Protein AF-A0A1H1H3L0-F1 (afdb_monomer)

Mean predicted aligned error: 13.91 Å

Nearest PDB structures (foldseek):
  2h7a-assembly1_A  TM=7.476E-01  e=2.667E-06  Escherichia coli CFT073
  6mw7-assembly2_C  TM=2.296E-01  e=3.083E+00  Homo sapiens
  2jz4-assembly1_A  TM=2.039E-01  e=5.134E+00  Arabidopsis thaliana

Structure (mmCIF, N/CA/C/O backbone):
data_AF-A0A1H1H3L0-F1
#
_entry.id   AF-A0A1H1H3L0-F1
#
loop_
_atom_site.group_PDB
_atom_site.id
_atom_site.type_symbol
_atom_site.label_atom_id
_atom_site.label_alt_id
_atom_site.label_comp_id
_atom_site.label_asym_id
_atom_site.label_entity_id
_atom_site.label_seq_id
_atom_site.pdbx_PDB_ins_code
_atom_site.Cartn_x
_atom_site.Cartn_y
_atom_site.Cartn_z
_atom_site.occupancy
_atom_site.B_iso_or_equiv
_atom_site.auth_seq_id
_atom_site.auth_comp_id
_atom_site.auth_asym_id
_atom_site.auth_atom_id
_atom_site.p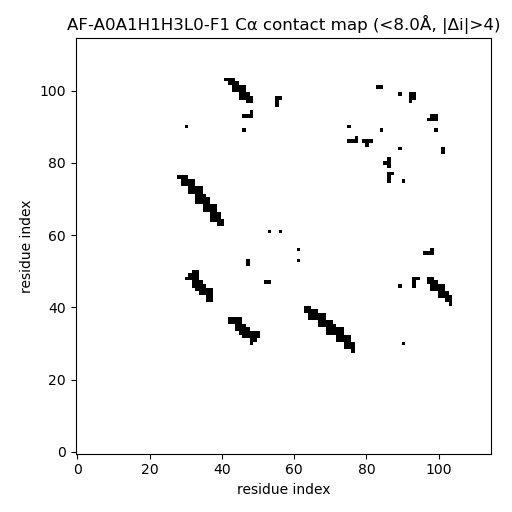dbx_PDB_model_num
ATOM 1 N N . MET A 1 1 ? 3.008 7.533 84.047 1.00 35.44 1 MET A N 1
ATOM 2 C CA . MET A 1 1 ? 4.375 7.885 83.610 1.00 35.44 1 MET A CA 1
ATOM 3 C C . MET A 1 1 ? 4.641 7.265 82.240 1.00 35.44 1 MET A C 1
ATOM 5 O O . MET A 1 1 ? 3.988 6.276 81.930 1.00 35.44 1 MET A O 1
ATOM 9 N N . PRO A 1 2 ? 5.459 7.923 81.405 1.00 49.06 2 PRO A N 1
ATOM 10 C CA . PRO A 1 2 ? 5.348 7.972 79.944 1.00 49.06 2 PRO A CA 1
ATOM 11 C C . PRO A 1 2 ? 6.339 7.045 79.219 1.00 49.06 2 PRO A C 1
ATOM 1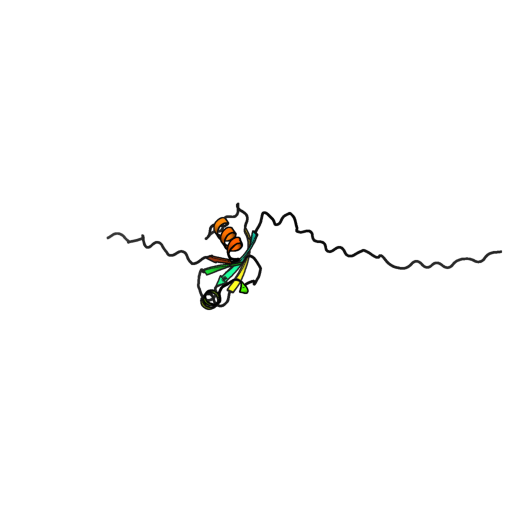3 O O . PRO A 1 2 ? 7.259 6.519 79.836 1.00 49.06 2 PRO A O 1
ATOM 16 N N . GLY A 1 3 ? 6.194 6.914 77.897 1.00 44.06 3 GLY A N 1
ATOM 17 C CA . GLY A 1 3 ? 7.240 6.366 77.023 1.00 44.06 3 GLY A CA 1
ATOM 18 C C . GLY A 1 3 ? 6.763 6.170 75.576 1.00 44.06 3 GLY A C 1
ATOM 19 O O . GLY A 1 3 ? 6.274 5.104 75.237 1.00 44.06 3 GLY A O 1
ATOM 20 N N . VAL A 1 4 ? 6.524 7.245 74.824 1.00 50.78 4 VAL A N 1
ATOM 21 C CA . VAL A 1 4 ? 7.334 7.761 73.694 1.00 50.78 4 VAL A CA 1
ATOM 22 C C . VAL A 1 4 ? 7.690 6.789 72.544 1.00 50.78 4 VAL A C 1
ATOM 24 O O . VAL A 1 4 ? 8.521 5.906 72.682 1.00 50.78 4 VAL A O 1
ATOM 27 N N . ILE A 1 5 ? 7.085 7.085 71.382 1.00 45.59 5 ILE A N 1
ATOM 28 C CA . ILE A 1 5 ? 7.676 7.288 70.039 1.00 45.59 5 ILE A CA 1
ATOM 29 C C . ILE A 1 5 ? 8.487 6.143 69.400 1.00 45.59 5 ILE A C 1
ATOM 31 O O . ILE A 1 5 ? 9.633 5.898 69.754 1.00 45.59 5 ILE A O 1
ATOM 35 N N . ALA A 1 6 ? 7.983 5.648 68.263 1.00 48.88 6 ALA A N 1
ATOM 36 C CA . ALA A 1 6 ? 8.820 5.387 67.091 1.00 48.88 6 ALA A CA 1
ATOM 37 C C . ALA A 1 6 ? 8.022 5.596 65.792 1.00 48.88 6 ALA A C 1
ATOM 39 O O . ALA A 1 6 ? 7.103 4.850 65.461 1.00 48.88 6 ALA A O 1
ATOM 40 N N . MET A 1 7 ? 8.400 6.640 65.053 1.00 44.88 7 MET A N 1
ATOM 41 C CA . MET A 1 7 ? 8.101 6.822 63.635 1.00 44.88 7 MET A CA 1
ATOM 42 C C . MET A 1 7 ? 8.569 5.604 62.831 1.00 44.88 7 MET A C 1
ATOM 44 O O . MET A 1 7 ? 9.703 5.164 63.008 1.00 44.88 7 MET A O 1
ATOM 48 N N . ARG A 1 8 ? 7.786 5.186 61.831 1.00 49.94 8 ARG A N 1
ATOM 49 C CA . ARG A 1 8 ? 8.323 4.979 60.477 1.00 49.94 8 ARG A CA 1
ATOM 50 C C . ARG A 1 8 ? 7.220 4.930 59.422 1.00 49.94 8 ARG A C 1
ATOM 52 O O . ARG A 1 8 ? 6.464 3.975 59.310 1.00 49.94 8 ARG A O 1
ATOM 59 N N . VAL A 1 9 ? 7.196 5.984 58.613 1.00 53.31 9 VAL A N 1
ATOM 60 C CA . VAL A 1 9 ? 6.624 6.007 57.267 1.00 53.31 9 VAL A CA 1
ATOM 61 C C . VAL A 1 9 ? 7.357 4.992 56.388 1.00 53.31 9 VAL A C 1
ATOM 63 O O . VAL A 1 9 ? 8.590 4.958 56.415 1.00 53.31 9 VAL A O 1
ATOM 66 N N . SER A 1 10 ? 6.631 4.181 55.612 1.00 44.75 10 SER A N 1
ATOM 67 C CA . SER A 1 10 ? 7.001 3.768 54.245 1.00 44.75 10 SER A CA 1
ATOM 68 C C . SER A 1 10 ? 6.077 2.688 53.687 1.00 44.75 10 SER A C 1
ATOM 70 O O . SER A 1 10 ? 5.735 1.741 54.387 1.00 44.75 10 SER A O 1
ATOM 72 N N . ARG A 1 11 ? 5.887 2.789 52.364 1.00 54.81 11 ARG A N 1
ATOM 73 C CA . ARG A 1 11 ? 5.328 1.829 51.395 1.00 54.81 11 ARG A CA 1
ATOM 74 C C . ARG A 1 11 ? 3.821 1.898 51.202 1.00 54.81 11 ARG A C 1
ATOM 76 O O . ARG A 1 11 ? 3.061 1.872 52.149 1.00 54.81 11 ARG A O 1
ATOM 83 N N . MET A 1 12 ? 3.313 1.886 49.982 1.00 51.81 12 MET A N 1
ATOM 84 C CA . MET A 1 12 ? 3.895 1.971 48.639 1.00 51.81 12 MET A CA 1
ATOM 85 C C . MET A 1 12 ? 2.656 2.129 47.759 1.00 51.81 12 MET A C 1
ATOM 87 O O . MET A 1 12 ? 1.707 1.366 47.928 1.00 51.81 12 MET A O 1
ATOM 91 N N . GLY A 1 13 ? 2.630 3.127 46.878 1.00 55.50 13 GLY A N 1
ATOM 92 C CA . GLY A 1 13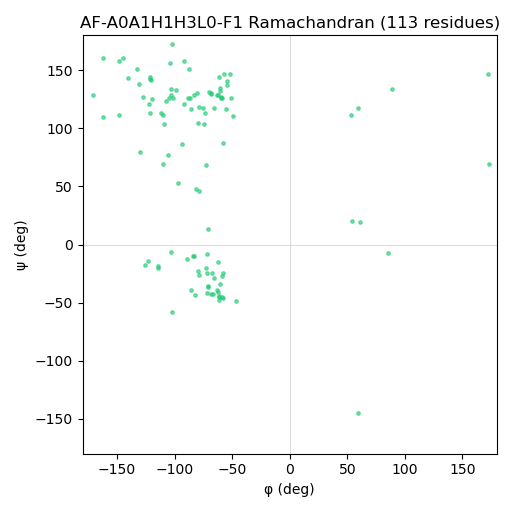 ? 1.500 3.348 45.983 1.00 55.50 13 GLY A CA 1
ATOM 93 C C . GLY A 1 13 ? 1.203 2.097 45.161 1.00 55.50 13 GLY A C 1
ATOM 94 O O . GLY A 1 13 ? 2.033 1.663 44.365 1.00 55.50 13 GLY A O 1
ATOM 95 N N . HIS A 1 14 ? 0.018 1.527 45.353 1.00 56.56 14 HIS A N 1
ATOM 96 C CA . HIS A 1 14 ? -0.540 0.546 44.439 1.00 56.56 14 HIS A CA 1
ATOM 97 C C . HIS A 1 14 ? -1.429 1.304 43.455 1.00 56.56 14 HIS A C 1
ATOM 99 O O . HIS A 1 14 ? -2.620 1.499 43.683 1.00 56.56 14 HIS A O 1
ATOM 105 N N . PHE A 1 15 ? -0.815 1.802 42.383 1.00 52.78 15 PHE A N 1
ATOM 106 C CA . PHE A 1 15 ? -1.541 2.253 41.204 1.00 52.78 15 PHE A CA 1
ATOM 107 C C . PHE A 1 15 ? -2.002 1.008 40.438 1.00 52.78 15 PHE A C 1
ATOM 109 O O . PHE A 1 15 ? -1.141 0.250 39.977 1.00 52.78 15 PHE A O 1
ATOM 116 N N . PRO A 1 16 ? -3.312 0.764 40.264 1.00 58.19 16 PRO A N 1
ATOM 117 C CA . PRO A 1 16 ? -3.747 -0.224 39.298 1.00 58.19 16 PRO A CA 1
ATOM 118 C C . PRO A 1 16 ? -3.372 0.283 37.901 1.00 58.19 16 PRO A C 1
ATOM 120 O O . PRO A 1 16 ? -3.804 1.335 37.432 1.00 58.19 16 PRO A O 1
ATOM 123 N N . HIS A 1 17 ? -2.510 -0.490 37.263 1.00 55.59 17 HIS A N 1
ATOM 124 C CA . HIS A 1 17 ? -2.165 -0.453 35.852 1.00 55.59 17 HIS A CA 1
ATOM 125 C C . HIS A 1 17 ? -3.445 -0.446 35.009 1.00 55.59 17 HIS A C 1
ATOM 127 O O . HIS A 1 17 ? -4.154 -1.445 34.918 1.00 55.59 17 HIS A O 1
ATOM 133 N N . ASN A 1 18 ? -3.721 0.675 34.352 1.00 57.03 18 ASN A N 1
ATOM 134 C CA . ASN A 1 18 ? -4.706 0.727 33.285 1.00 57.03 18 ASN A CA 1
ATOM 135 C C . ASN A 1 18 ? -3.987 0.920 31.947 1.00 57.03 18 ASN A C 1
ATOM 137 O O . ASN A 1 18 ? -3.612 2.045 31.626 1.00 57.03 18 ASN A O 1
ATOM 141 N N . PRO A 1 19 ? -3.849 -0.126 31.118 1.00 57.69 19 PRO A N 1
ATOM 142 C CA . PRO A 1 19 ? -3.636 0.048 29.698 1.00 57.69 19 PRO A CA 1
ATOM 143 C C . PRO A 1 19 ? -4.904 -0.406 28.977 1.00 57.69 19 PRO A C 1
ATOM 145 O O . PRO A 1 19 ? -4.929 -1.420 28.289 1.00 57.69 19 PRO A O 1
ATOM 148 N N . ARG A 1 20 ? -5.991 0.351 29.126 1.00 46.88 20 ARG A N 1
ATOM 149 C CA . ARG A 1 20 ? -7.059 0.330 28.126 1.00 46.88 20 ARG A CA 1
ATOM 150 C C . ARG A 1 20 ? -6.980 1.617 27.337 1.00 46.88 20 ARG A C 1
ATOM 152 O O . ARG A 1 20 ? -7.791 2.524 27.524 1.00 46.88 20 ARG A O 1
ATOM 159 N N . LEU A 1 21 ? -6.003 1.664 26.429 1.00 51.06 21 LEU A N 1
ATOM 160 C CA . LEU A 1 21 ? -6.121 2.470 25.220 1.00 51.06 21 LEU A CA 1
ATOM 161 C C . LEU A 1 21 ? -7.366 1.968 24.489 1.00 51.06 21 LEU A C 1
ATOM 163 O O . LEU A 1 21 ? -7.339 1.053 23.673 1.00 51.06 21 LEU A O 1
ATOM 167 N N . SER A 1 22 ? -8.493 2.553 24.873 1.00 48.53 22 SER A N 1
ATOM 168 C CA . SER A 1 22 ? -9.772 2.424 24.208 1.00 48.53 22 SER A CA 1
ATOM 169 C C . SER A 1 22 ? -9.691 3.225 22.914 1.00 48.53 22 SER A C 1
ATOM 171 O O . SER A 1 22 ? -10.367 4.236 22.753 1.00 48.53 22 SER A O 1
ATOM 173 N N . THR A 1 23 ? -8.882 2.777 21.957 1.00 54.75 23 THR A N 1
ATOM 174 C CA . THR A 1 23 ? -8.904 3.297 20.582 1.00 54.75 23 THR A CA 1
ATOM 175 C C . THR A 1 23 ? -10.089 2.675 19.831 1.00 54.75 23 THR A C 1
ATOM 177 O O . THR A 1 23 ? -9.957 2.157 18.734 1.00 54.75 23 THR A O 1
ATOM 180 N N . GLY A 1 24 ? -11.271 2.651 20.454 1.00 51.97 24 GLY A N 1
ATOM 181 C CA . GLY A 1 24 ? -12.418 1.858 20.000 1.00 51.97 24 GLY A CA 1
ATOM 182 C C . GLY A 1 24 ? -13.518 2.642 19.285 1.00 51.97 24 GLY A C 1
ATOM 183 O O . GLY A 1 24 ? -14.463 2.035 18.793 1.00 51.97 24 GLY A O 1
ATOM 184 N N . ARG A 1 25 ? -13.452 3.981 19.222 1.00 47.97 25 ARG A N 1
ATOM 185 C CA . ARG A 1 25 ? -14.533 4.788 18.612 1.00 47.97 25 ARG A CA 1
ATOM 186 C C . ARG A 1 25 ? -14.110 5.757 17.505 1.00 47.97 25 ARG A C 1
ATOM 188 O O . ARG A 1 25 ? -14.954 6.106 16.691 1.00 47.97 25 ARG A O 1
ATOM 195 N N . ALA A 1 26 ? -12.825 6.101 17.382 1.00 46.88 26 ALA A N 1
ATOM 196 C CA . ALA A 1 26 ? -12.331 6.962 16.295 1.00 46.88 26 ALA A CA 1
ATOM 197 C C . ALA A 1 26 ? -11.914 6.196 15.017 1.00 46.88 26 ALA A C 1
ATOM 199 O O . ALA A 1 26 ? -11.727 6.803 13.965 1.00 46.88 26 ALA A O 1
ATOM 200 N N . GLN A 1 27 ? -11.785 4.864 15.080 1.00 50.66 27 GLN A N 1
ATOM 201 C CA . GLN A 1 27 ? -11.292 4.045 13.959 1.00 50.66 27 GLN A CA 1
ATOM 202 C C . GLN A 1 27 ? -12.362 3.665 12.926 1.00 50.66 27 GLN A C 1
ATOM 204 O O . GLN A 1 27 ? -12.022 3.195 11.847 1.00 50.66 27 GLN A O 1
ATOM 209 N N . ARG A 1 28 ? -13.655 3.902 13.188 1.00 50.97 28 ARG A N 1
ATOM 210 C CA . ARG A 1 28 ? -14.723 3.494 12.251 1.00 50.97 28 ARG A CA 1
ATOM 211 C C . ARG A 1 28 ? -14.790 4.339 10.966 1.00 50.97 28 ARG A C 1
ATOM 213 O O . ARG A 1 28 ? -15.526 3.967 10.062 1.00 50.97 28 ARG A O 1
ATOM 220 N N . ALA A 1 29 ? -14.035 5.441 10.861 1.00 55.72 29 ALA A N 1
ATOM 221 C CA . ALA A 1 29 ? -14.070 6.346 9.700 1.00 55.72 29 ALA A CA 1
ATOM 222 C C . ALA A 1 29 ? -12.770 6.397 8.866 1.00 55.72 29 ALA A C 1
ATOM 224 O O . ALA A 1 29 ? -12.797 6.805 7.699 1.00 55.72 29 ALA A O 1
ATOM 225 N N . ARG A 1 30 ? -11.627 5.982 9.429 1.00 66.88 30 ARG A N 1
ATOM 226 C CA . ARG A 1 30 ? -10.304 6.092 8.791 1.00 66.88 30 ARG A CA 1
ATOM 227 C C . ARG A 1 30 ? -9.706 4.695 8.674 1.00 66.88 30 ARG A C 1
ATOM 229 O O . ARG A 1 30 ? -9.408 4.080 9.692 1.00 66.88 30 ARG A O 1
ATOM 236 N N . MET A 1 31 ? -9.556 4.199 7.448 1.00 83.56 31 MET A N 1
ATOM 237 C CA . MET A 1 31 ? -8.925 2.904 7.209 1.00 83.56 31 MET A CA 1
ATOM 238 C C . MET A 1 31 ? -7.416 3.114 7.127 1.00 83.56 31 MET A C 1
ATOM 240 O O . MET A 1 31 ? -6.950 3.851 6.261 1.00 83.56 31 MET A O 1
ATOM 244 N N . GLN A 1 32 ? -6.656 2.528 8.049 1.00 85.88 32 GLN A N 1
ATOM 245 C CA . GLN A 1 32 ? -5.198 2.541 7.946 1.00 85.88 32 GLN A CA 1
ATOM 246 C C . GLN A 1 32 ? -4.779 1.632 6.793 1.00 85.88 32 GLN A C 1
ATOM 248 O O . GLN A 1 32 ? -5.268 0.509 6.674 1.00 85.88 32 GLN A O 1
ATOM 253 N N . ALA A 1 33 ? -3.910 2.145 5.930 1.00 90.12 33 ALA A N 1
ATOM 254 C CA . ALA A 1 33 ? -3.321 1.394 4.843 1.00 90.12 33 ALA A CA 1
ATOM 255 C C . ALA A 1 33 ? -1.807 1.584 4.838 1.00 90.12 33 ALA A C 1
ATOM 257 O O . ALA A 1 33 ? -1.290 2.687 5.008 1.00 90.12 33 ALA A O 1
ATOM 258 N N . TYR A 1 34 ? -1.099 0.494 4.608 1.00 92.12 34 TYR A N 1
ATOM 259 C CA . TYR A 1 34 ? 0.351 0.444 4.551 1.00 92.12 34 TYR A CA 1
ATOM 260 C C . TYR A 1 34 ? 0.763 0.257 3.101 1.00 92.12 34 TYR A C 1
ATOM 262 O O . TYR A 1 34 ? 0.309 -0.683 2.448 1.00 92.12 34 TYR A O 1
ATOM 270 N N . VAL A 1 35 ? 1.582 1.173 2.592 1.00 91.69 35 VAL A N 1
ATOM 271 C CA . VAL A 1 35 ? 2.000 1.202 1.192 1.00 91.69 35 VAL A CA 1
ATOM 272 C C . VAL A 1 35 ? 3.398 0.625 1.073 1.00 91.69 35 VAL A C 1
ATOM 274 O O . VAL A 1 35 ? 4.344 1.101 1.703 1.00 91.69 35 VAL A O 1
ATOM 277 N N . TYR A 1 36 ? 3.527 -0.368 0.208 1.00 93.38 36 TYR A N 1
ATOM 278 C CA . TYR A 1 36 ? 4.768 -1.042 -0.119 1.00 93.38 36 TYR A CA 1
ATOM 279 C C . TYR A 1 36 ? 5.058 -0.890 -1.606 1.00 93.38 36 TYR A C 1
ATOM 281 O O . TYR A 1 36 ? 4.151 -0.958 -2.428 1.00 93.38 36 TYR A O 1
ATOM 289 N N . LYS A 1 37 ? 6.320 -0.705 -1.975 1.00 91.56 37 LYS A N 1
ATOM 290 C CA . LYS A 1 37 ? 6.768 -0.673 -3.366 1.00 91.56 37 LYS A CA 1
ATOM 291 C C . LYS A 1 37 ? 7.433 -1.997 -3.702 1.00 91.56 37 LYS A C 1
ATOM 293 O O . LYS A 1 37 ? 8.289 -2.463 -2.953 1.00 91.56 37 LYS A O 1
ATOM 298 N N . SER A 1 38 ? 7.078 -2.569 -4.844 1.00 91.44 38 SER A N 1
ATOM 299 C CA . SER A 1 38 ? 7.793 -3.726 -5.377 1.00 91.44 38 SER A CA 1
ATOM 300 C C . SER A 1 38 ? 9.199 -3.335 -5.822 1.00 91.44 38 SER A C 1
ATOM 302 O O . SER A 1 38 ? 9.388 -2.366 -6.559 1.00 91.44 38 SER A O 1
ATOM 304 N N . GLN A 1 39 ? 10.193 -4.102 -5.379 1.00 88.00 39 GLN A N 1
ATOM 305 C CA . GLN A 1 39 ? 11.563 -3.987 -5.877 1.00 88.00 39 GLN A CA 1
ATOM 306 C C . GLN A 1 39 ? 11.740 -4.688 -7.228 1.00 88.00 39 GLN A C 1
ATOM 308 O O . GLN A 1 39 ? 12.633 -4.337 -7.993 1.00 88.00 39 GLN A O 1
ATOM 313 N N . ARG A 1 40 ? 10.874 -5.660 -7.544 1.00 88.12 40 ARG A N 1
ATOM 314 C CA . ARG A 1 40 ? 10.928 -6.422 -8.797 1.00 88.12 40 ARG A CA 1
ATOM 315 C C . ARG A 1 40 ? 10.190 -5.735 -9.944 1.00 88.12 40 ARG A C 1
ATOM 317 O O . ARG A 1 40 ? 10.649 -5.784 -11.082 1.00 88.12 40 ARG A O 1
ATOM 324 N N . LYS A 1 41 ? 9.042 -5.116 -9.660 1.00 83.75 41 LYS A N 1
ATOM 325 C CA . LYS A 1 41 ? 8.229 -4.373 -10.627 1.00 83.75 41 LYS A CA 1
ATOM 326 C C . LYS A 1 41 ? 8.292 -2.881 -10.328 1.00 83.75 41 LYS A C 1
ATOM 328 O O . LYS A 1 41 ? 7.745 -2.409 -9.332 1.00 83.75 41 LYS A O 1
ATOM 333 N N . ALA A 1 42 ? 8.936 -2.141 -11.229 1.00 82.19 42 ALA A N 1
ATOM 334 C CA . ALA A 1 42 ? 8.956 -0.686 -11.180 1.00 82.19 42 ALA A CA 1
ATOM 335 C C . ALA A 1 42 ? 7.526 -0.120 -11.196 1.00 82.19 42 ALA A C 1
ATOM 337 O O . ALA A 1 42 ? 6.609 -0.718 -11.764 1.00 82.19 42 ALA A O 1
ATOM 338 N N . ASP A 1 43 ? 7.345 1.008 -10.508 1.00 83.31 43 ASP A N 1
ATOM 339 C CA . ASP A 1 43 ? 6.073 1.735 -10.423 1.00 83.31 43 ASP A CA 1
ATOM 340 C C . ASP A 1 43 ? 4.857 0.915 -9.957 1.00 83.31 43 ASP A C 1
ATOM 342 O O . ASP A 1 43 ? 3.719 1.327 -10.156 1.00 83.31 43 ASP A O 1
ATOM 346 N N . THR A 1 44 ? 5.093 -0.216 -9.285 1.00 89.44 44 THR A N 1
ATOM 347 C CA . THR A 1 44 ? 4.042 -1.051 -8.696 1.00 89.44 44 THR A CA 1
ATOM 348 C C . THR A 1 44 ? 4.007 -0.875 -7.183 1.00 89.44 44 THR A C 1
ATOM 350 O O . THR A 1 44 ? 5.018 -1.070 -6.497 1.00 89.44 44 THR A O 1
ATOM 353 N N . PHE A 1 45 ? 2.826 -0.549 -6.662 1.00 91.19 45 PHE A N 1
ATOM 354 C CA . PHE A 1 45 ? 2.594 -0.322 -5.239 1.00 91.19 45 PHE A CA 1
ATOM 355 C C . PHE A 1 45 ? 1.529 -1.271 -4.699 1.00 91.19 45 PHE A C 1
ATOM 357 O O . PHE A 1 45 ? 0.543 -1.577 -5.362 1.00 91.19 45 PHE A O 1
ATOM 364 N N . VAL A 1 46 ? 1.725 -1.732 -3.471 1.00 91.75 46 VAL A N 1
ATOM 365 C CA . VAL A 1 46 ? 0.834 -2.643 -2.763 1.00 91.75 46 VAL A CA 1
ATOM 366 C C . VAL A 1 46 ? 0.347 -1.955 -1.504 1.00 91.75 46 VAL A C 1
ATOM 368 O O . VAL A 1 46 ? 1.140 -1.508 -0.682 1.00 91.75 46 VAL A O 1
ATOM 371 N N . TYR A 1 47 ? -0.964 -1.894 -1.352 1.00 92.00 47 TYR A N 1
ATOM 372 C CA . TYR A 1 47 ? -1.646 -1.364 -0.188 1.00 92.00 47 TYR A CA 1
ATOM 373 C C . TYR A 1 47 ? -2.151 -2.542 0.640 1.00 92.00 47 TYR A C 1
ATOM 375 O O . TYR A 1 47 ? -2.835 -3.422 0.113 1.00 92.00 47 TYR A O 1
ATOM 383 N N . LEU A 1 48 ? -1.838 -2.549 1.932 1.00 91.12 48 LEU A N 1
ATOM 384 C CA . LEU A 1 48 ? -2.297 -3.552 2.893 1.00 91.12 48 LEU A CA 1
ATOM 385 C C . LEU A 1 48 ? -3.079 -2.889 4.023 1.00 91.12 48 LEU A C 1
ATOM 387 O O . LEU A 1 48 ? -2.731 -1.794 4.454 1.00 91.12 48 LEU A O 1
ATOM 391 N N . ALA A 1 49 ? -4.113 -3.561 4.530 1.00 88.38 49 ALA A N 1
ATOM 392 C CA . ALA A 1 49 ? -4.892 -3.067 5.672 1.00 88.38 49 ALA A CA 1
ATOM 393 C C . ALA A 1 49 ? -4.123 -3.164 7.004 1.00 88.38 49 ALA A C 1
ATOM 395 O O . ALA A 1 49 ? -4.455 -2.482 7.970 1.00 88.38 49 ALA A O 1
ATOM 396 N N . ALA A 1 50 ? -3.098 -4.016 7.052 1.00 86.81 50 ALA A N 1
ATOM 397 C CA . ALA A 1 50 ? -2.236 -4.225 8.204 1.00 86.81 50 ALA A CA 1
ATOM 398 C C . ALA A 1 50 ? -0.764 -4.208 7.780 1.00 86.81 50 ALA A C 1
ATOM 400 O O . ALA A 1 50 ? -0.418 -4.550 6.646 1.00 86.81 50 ALA A O 1
ATOM 401 N N . ARG A 1 51 ? 0.097 -3.784 8.706 1.00 86.81 51 ARG A N 1
ATOM 402 C CA . ARG A 1 51 ? 1.533 -3.677 8.476 1.00 86.81 51 ARG A CA 1
ATOM 403 C C . ARG A 1 51 ? 2.146 -5.069 8.332 1.00 86.81 51 ARG A C 1
ATOM 405 O O . ARG A 1 51 ? 1.928 -5.926 9.180 1.00 86.81 51 ARG A O 1
ATOM 412 N N . ASP A 1 52 ? 2.912 -5.256 7.266 1.00 86.50 52 ASP A N 1
ATOM 413 C CA . ASP A 1 52 ? 3.689 -6.455 6.936 1.00 86.50 52 ASP A CA 1
ATOM 414 C C . ASP A 1 52 ? 2.820 -7.722 6.763 1.00 86.50 52 ASP A C 1
ATOM 416 O O . ASP A 1 52 ? 3.318 -8.847 6.761 1.00 86.50 52 ASP A O 1
ATOM 420 N N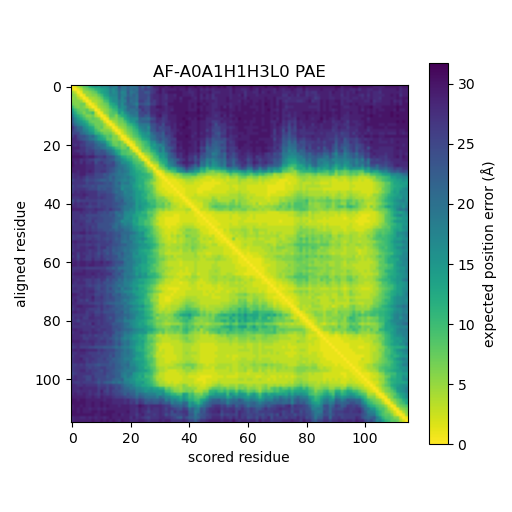 . ASP A 1 53 ? 1.509 -7.546 6.535 1.00 85.62 53 ASP A N 1
ATOM 421 C CA . ASP A 1 53 ? 0.524 -8.628 6.380 1.00 85.62 53 ASP A CA 1
ATOM 422 C C . ASP A 1 53 ? 0.525 -9.211 4.953 1.00 85.62 53 ASP A C 1
ATOM 424 O O . ASP A 1 53 ? -0.510 -9.394 4.305 1.00 85.62 53 ASP A O 1
ATOM 428 N N . PHE A 1 54 ? 1.717 -9.516 4.428 1.00 85.00 54 PHE A N 1
ATOM 429 C CA . PHE A 1 54 ? 1.905 -10.065 3.079 1.00 85.00 54 PHE A CA 1
ATOM 430 C C . PHE A 1 54 ? 1.241 -11.435 2.897 1.00 85.00 54 PHE A C 1
ATOM 432 O O . PHE A 1 54 ? 1.044 -11.879 1.768 1.00 85.00 54 PHE A O 1
ATOM 439 N N . ALA A 1 55 ? 0.855 -12.099 3.989 1.00 84.75 55 ALA A N 1
ATOM 440 C CA . ALA A 1 55 ? 0.079 -13.335 3.970 1.00 84.75 55 ALA A CA 1
ATOM 441 C C . ALA A 1 55 ? -1.275 -13.187 3.246 1.00 84.75 55 ALA A C 1
ATOM 443 O O . ALA A 1 55 ? -1.785 -14.170 2.711 1.00 84.75 55 ALA A O 1
ATOM 444 N N . ARG A 1 56 ? -1.834 -11.967 3.172 1.00 84.19 56 ARG A N 1
ATOM 445 C CA . ARG A 1 56 ? -3.063 -11.652 2.416 1.00 84.19 56 ARG A CA 1
ATOM 446 C C . ARG A 1 56 ? -2.884 -11.763 0.908 1.00 84.19 56 ARG A C 1
ATOM 448 O O . ARG A 1 56 ? -3.862 -11.937 0.185 1.00 84.19 56 ARG A O 1
ATOM 455 N N . LEU A 1 57 ? -1.651 -11.625 0.427 1.00 86.00 57 LEU A N 1
ATOM 456 C CA . LEU A 1 57 ? -1.352 -11.676 -0.992 1.00 86.00 57 LEU A CA 1
ATOM 457 C C . LEU A 1 57 ? -1.284 -13.143 -1.442 1.00 86.00 57 LEU A C 1
ATOM 459 O O . LEU A 1 57 ? -0.558 -13.944 -0.839 1.00 86.00 57 LEU A O 1
ATOM 463 N N . PRO A 1 58 ? -1.975 -13.521 -2.528 1.00 87.56 58 PRO A N 1
ATOM 464 C CA . PRO A 1 58 ? -1.845 -14.865 -3.068 1.00 87.56 58 PRO A CA 1
ATOM 465 C C . PRO A 1 58 ? -0.397 -15.107 -3.507 1.00 87.56 58 PRO A C 1
ATOM 467 O O . PRO A 1 58 ? 0.282 -14.202 -3.999 1.00 87.56 58 PRO A O 1
ATOM 470 N N . GLU A 1 59 ? 0.079 -16.336 -3.314 1.00 86.31 59 GLU A N 1
ATOM 471 C CA . GLU A 1 59 ? 1.447 -16.756 -3.641 1.00 86.31 59 GLU A CA 1
ATOM 472 C C . GLU A 1 59 ? 1.926 -16.304 -5.036 1.00 86.31 59 GLU A C 1
ATOM 474 O O . GLU A 1 59 ? 2.981 -15.671 -5.104 1.00 86.31 59 GLU A O 1
ATOM 479 N N . PRO A 1 60 ? 1.163 -16.486 -6.138 1.00 88.38 60 PRO A N 1
ATOM 480 C CA . PRO A 1 60 ? 1.609 -16.036 -7.457 1.00 88.38 60 PRO A CA 1
ATOM 481 C C . PRO A 1 60 ? 1.854 -14.523 -7.535 1.00 88.38 60 PRO A C 1
ATOM 483 O O . PRO A 1 60 ? 2.775 -14.092 -8.228 1.00 88.38 60 PRO A O 1
ATOM 486 N N . LEU A 1 61 ? 1.076 -13.706 -6.812 1.00 85.62 61 LEU A N 1
ATOM 487 C CA . LEU A 1 61 ? 1.306 -12.261 -6.760 1.00 85.62 61 LEU A CA 1
ATOM 488 C C . LEU A 1 61 ? 2.553 -11.925 -5.946 1.00 85.62 61 LEU A C 1
ATOM 490 O O . LEU A 1 61 ? 3.347 -11.104 -6.395 1.00 85.62 61 LEU A O 1
ATOM 494 N N . ARG A 1 62 ? 2.775 -12.584 -4.803 1.00 86.75 62 ARG A N 1
ATOM 495 C CA . ARG A 1 62 ? 4.008 -12.408 -4.016 1.00 86.75 62 ARG A CA 1
ATOM 496 C C . ARG A 1 62 ? 5.247 -12.752 -4.833 1.00 86.75 62 ARG A C 1
ATOM 498 O O . ARG A 1 62 ? 6.179 -11.960 -4.882 1.00 86.75 62 ARG A O 1
ATOM 505 N N . THR A 1 63 ? 5.222 -13.868 -5.555 1.00 88.38 63 THR A N 1
ATOM 506 C CA . THR A 1 63 ? 6.332 -14.288 -6.418 1.00 88.38 63 THR A CA 1
ATOM 507 C C . THR A 1 63 ? 6.602 -13.278 -7.536 1.00 88.38 63 THR A C 1
ATOM 509 O O . THR A 1 63 ? 7.760 -12.967 -7.828 1.00 88.38 63 THR A O 1
ATOM 512 N N . GLN A 1 64 ? 5.554 -12.716 -8.147 1.00 88.62 64 GLN A N 1
ATOM 513 C CA . GLN A 1 64 ? 5.699 -11.686 -9.182 1.00 88.62 64 GLN A CA 1
ATOM 514 C C . GLN A 1 64 ? 6.177 -10.333 -8.644 1.00 88.62 64 GLN A C 1
ATOM 516 O O . GLN A 1 64 ? 6.909 -9.633 -9.341 1.00 88.62 64 GLN A O 1
ATOM 521 N N . LEU A 1 65 ? 5.745 -9.945 -7.445 1.00 87.69 65 LEU A N 1
ATOM 522 C CA . LEU A 1 65 ? 6.124 -8.684 -6.808 1.00 87.69 65 LEU A CA 1
ATOM 523 C C . LEU A 1 65 ? 7.520 -8.757 -6.174 1.00 87.69 65 LEU A C 1
ATOM 525 O O . LEU A 1 65 ? 8.193 -7.733 -6.085 1.00 87.69 65 LEU A O 1
ATOM 529 N N . GLY A 1 66 ? 7.975 -9.949 -5.784 1.00 88.31 66 GLY A N 1
ATOM 530 C CA . GLY A 1 66 ? 9.243 -10.138 -5.087 1.00 88.31 66 GLY A CA 1
ATOM 531 C C . GLY A 1 66 ? 9.283 -9.369 -3.767 1.00 88.31 66 GLY A C 1
ATOM 532 O O . GLY A 1 66 ? 8.262 -9.222 -3.093 1.00 88.31 66 GLY A O 1
ATOM 533 N N . ASP A 1 67 ? 10.463 -8.862 -3.420 1.00 88.81 67 ASP A N 1
ATOM 534 C CA . ASP A 1 67 ? 10.645 -8.026 -2.239 1.00 88.81 67 ASP A CA 1
ATOM 535 C C . ASP A 1 67 ? 9.801 -6.747 -2.297 1.00 88.81 67 ASP A C 1
ATOM 537 O O . ASP A 1 67 ? 9.774 -6.018 -3.296 1.00 88.81 67 ASP A O 1
ATOM 541 N N . LEU A 1 68 ? 9.117 -6.479 -1.186 1.00 90.12 68 LEU A N 1
ATOM 542 C CA . LEU A 1 68 ? 8.247 -5.329 -0.988 1.00 90.12 68 LEU A CA 1
ATOM 543 C C . LEU A 1 68 ? 8.881 -4.399 0.048 1.00 90.12 68 LEU A C 1
ATOM 545 O O . LEU A 1 68 ? 8.972 -4.731 1.227 1.00 90.12 68 LEU A O 1
ATOM 549 N N . SER A 1 69 ? 9.286 -3.208 -0.383 1.00 91.19 69 SER A N 1
ATOM 550 C CA . SER A 1 69 ? 9.828 -2.184 0.511 1.00 91.19 69 SER A CA 1
ATOM 551 C C . SER A 1 69 ? 8.713 -1.324 1.070 1.00 91.19 69 SER A C 1
ATOM 553 O O . SER A 1 69 ? 7.955 -0.729 0.304 1.00 91.19 69 SER A O 1
ATOM 555 N N . PHE A 1 70 ? 8.635 -1.206 2.394 1.00 91.81 70 PHE A N 1
ATOM 556 C CA . PHE A 1 70 ? 7.730 -0.255 3.030 1.00 91.81 70 PHE A CA 1
ATOM 557 C C . PHE A 1 70 ? 8.064 1.173 2.583 1.00 91.81 70 PHE A C 1
ATOM 559 O O . PHE A 1 70 ? 9.212 1.608 2.673 1.00 91.81 70 PHE A O 1
ATOM 566 N N . VAL A 1 71 ? 7.057 1.889 2.089 1.00 90.31 71 VAL A N 1
ATOM 567 C CA . VAL A 1 71 ? 7.193 3.272 1.619 1.00 90.31 71 VAL A CA 1
ATOM 568 C C . VAL A 1 71 ? 6.645 4.223 2.668 1.00 90.31 71 VAL A C 1
ATOM 570 O O . VAL A 1 71 ? 7.352 5.119 3.120 1.00 90.31 71 VAL A O 1
ATOM 573 N N . LEU A 1 72 ? 5.370 4.050 3.026 1.00 89.75 72 LEU A N 1
ATOM 574 C CA . LEU A 1 72 ? 4.664 4.929 3.953 1.00 89.75 72 LEU A CA 1
ATOM 575 C C . LEU A 1 72 ? 3.399 4.273 4.512 1.00 89.75 72 LEU A C 1
ATOM 577 O O . LEU A 1 72 ? 2.831 3.356 3.920 1.00 89.75 72 LEU A O 1
ATOM 581 N N . GLU A 1 73 ? 2.924 4.805 5.635 1.00 89.12 73 GLU A N 1
ATOM 582 C CA . GLU A 1 73 ? 1.591 4.542 6.174 1.00 89.12 73 GLU A CA 1
ATOM 583 C C . GLU A 1 73 ? 0.658 5.692 5.775 1.00 89.12 73 GLU A C 1
ATOM 585 O O . GLU A 1 73 ? 1.004 6.868 5.910 1.00 89.12 73 GLU A O 1
ATOM 590 N N . VAL A 1 74 ? -0.535 5.363 5.281 1.00 86.50 74 VAL A N 1
ATOM 591 C CA . VAL A 1 74 ? -1.562 6.331 4.903 1.00 86.50 74 VAL A CA 1
ATOM 592 C C . VAL A 1 74 ? -2.890 5.999 5.573 1.00 86.50 74 VAL A C 1
ATOM 594 O O . VAL A 1 74 ? -3.434 4.906 5.450 1.00 86.50 74 VAL A O 1
ATOM 597 N N . ALA A 1 75 ? -3.460 6.984 6.263 1.00 86.62 75 ALA A N 1
ATOM 598 C CA . ALA A 1 75 ? -4.840 6.906 6.720 1.00 86.62 75 ALA A CA 1
ATOM 599 C C . ALA A 1 75 ? -5.776 7.253 5.553 1.00 86.62 75 ALA A C 1
ATOM 601 O O . ALA A 1 75 ? -5.921 8.426 5.198 1.00 86.62 75 ALA A O 1
ATOM 602 N N . LEU A 1 76 ? -6.418 6.243 4.965 1.00 84.38 76 LEU A N 1
ATOM 603 C CA . L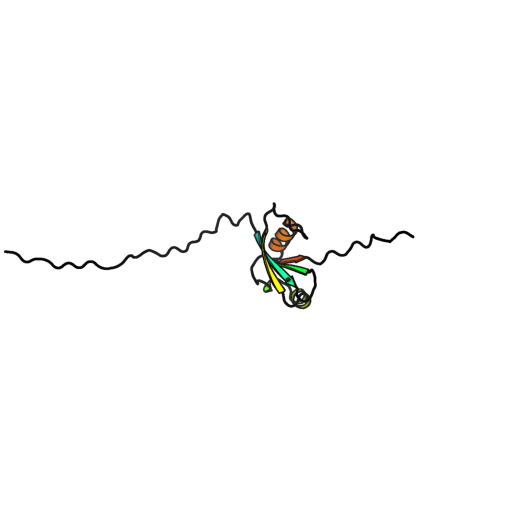EU A 1 76 ? -7.406 6.407 3.903 1.00 84.38 76 LEU A CA 1
ATOM 604 C C . LEU A 1 76 ? -8.719 6.933 4.492 1.00 84.38 76 LEU A C 1
ATOM 606 O O . LEU A 1 76 ? -9.502 6.206 5.117 1.00 84.38 76 LEU A O 1
ATOM 610 N N . THR A 1 77 ? -8.969 8.220 4.281 1.00 81.12 77 THR A N 1
ATOM 611 C CA . THR A 1 77 ? -10.254 8.884 4.533 1.00 81.12 77 THR A CA 1
ATOM 612 C C . THR A 1 77 ? -10.976 9.126 3.204 1.00 81.12 77 THR A C 1
ATOM 614 O O . THR A 1 77 ? -10.306 9.196 2.179 1.00 81.12 77 THR A O 1
ATOM 617 N N . PRO A 1 78 ? -12.313 9.261 3.181 1.00 71.81 78 PRO A N 1
ATOM 618 C CA . PRO A 1 78 ? -13.042 9.553 1.938 1.00 71.81 78 PRO A CA 1
ATOM 619 C C . PRO A 1 78 ? -12.584 10.860 1.266 1.00 71.81 78 PRO A C 1
ATOM 621 O O . PRO A 1 78 ? -12.636 10.995 0.054 1.00 71.81 78 PRO A O 1
ATOM 624 N N . GLU A 1 79 ? -12.077 11.813 2.047 1.00 73.75 79 GLU A N 1
ATOM 625 C CA . GLU A 1 79 ? -11.554 13.091 1.548 1.00 73.75 79 GLU A CA 1
ATOM 626 C C . GLU A 1 79 ? -10.099 13.002 1.051 1.00 73.75 79 GLU A C 1
ATOM 628 O O . GLU A 1 79 ? -9.568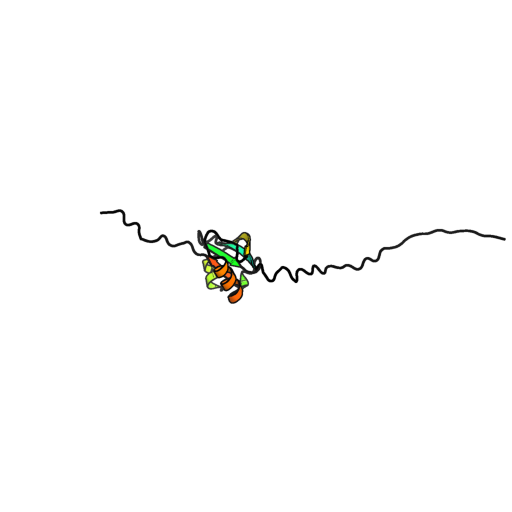 13.956 0.478 1.00 73.75 79 GLU A O 1
ATOM 633 N N . ARG A 1 80 ? -9.402 11.883 1.300 1.00 77.75 80 ARG A N 1
ATOM 634 C CA . ARG A 1 80 ? -8.007 11.728 0.885 1.00 77.75 80 ARG A CA 1
ATOM 635 C C . ARG A 1 80 ? -7.946 11.398 -0.596 1.00 77.75 80 ARG A C 1
ATOM 637 O O . ARG A 1 80 ? -8.370 10.334 -1.014 1.00 77.75 80 ARG A O 1
ATOM 644 N N . LYS A 1 81 ? -7.304 12.270 -1.368 1.00 72.44 81 LYS A N 1
ATOM 645 C CA . LYS A 1 81 ? -6.881 11.955 -2.734 1.00 72.44 81 LYS A CA 1
ATOM 646 C C . LYS A 1 81 ? -5.508 11.293 -2.715 1.00 72.44 81 LYS A C 1
ATOM 648 O O . LYS A 1 81 ? -4.571 11.854 -2.142 1.00 72.44 81 LYS A O 1
ATOM 653 N N . LEU A 1 82 ? -5.385 10.117 -3.329 1.00 80.56 82 LEU A N 1
ATOM 654 C CA . LEU A 1 82 ? -4.079 9.558 -3.677 1.00 80.56 82 LEU A CA 1
ATOM 655 C C . LEU A 1 82 ? -3.688 10.089 -5.062 1.00 80.56 82 LEU A C 1
ATOM 657 O O . LEU A 1 82 ? -4.543 10.402 -5.884 1.00 80.56 82 LEU A O 1
ATOM 661 N N . ALA A 1 83 ? -2.387 10.223 -5.315 1.00 75.56 83 ALA A N 1
ATOM 662 C CA . ALA A 1 83 ? -1.894 10.812 -6.563 1.00 75.56 83 ALA A CA 1
ATOM 663 C C . ALA A 1 83 ? -2.090 9.903 -7.788 1.00 75.56 83 ALA A C 1
ATOM 665 O O . ALA A 1 83 ? -2.101 10.388 -8.913 1.00 75.56 83 ALA A O 1
ATOM 666 N N . ARG A 1 84 ? -2.182 8.590 -7.562 1.00 74.12 84 ARG A N 1
ATOM 667 C CA . ARG A 1 84 ? -2.166 7.567 -8.615 1.00 74.12 84 ARG A CA 1
ATOM 668 C C . ARG A 1 84 ? -3.399 6.658 -8.618 1.00 74.12 84 ARG A C 1
ATOM 670 O O . ARG A 1 84 ? -3.595 5.953 -9.591 1.00 74.12 84 ARG A O 1
ATOM 677 N N . GLU A 1 85 ? -4.207 6.667 -7.557 1.00 82.00 85 GLU A N 1
ATOM 678 C CA . GLU A 1 85 ? -5.352 5.760 -7.391 1.00 82.00 85 GLU A CA 1
ATOM 679 C C . GLU A 1 85 ? -6.499 6.471 -6.666 1.00 82.00 85 GLU A C 1
ATOM 681 O O . GLU A 1 85 ? -6.281 7.463 -5.968 1.00 82.00 85 GLU A O 1
ATOM 686 N N . ASP A 1 86 ? -7.717 5.955 -6.775 1.00 84.56 86 ASP A N 1
ATOM 687 C CA . ASP A 1 86 ? -8.837 6.459 -5.987 1.00 84.56 86 ASP A CA 1
ATOM 688 C C . ASP A 1 86 ? -8.855 5.830 -4.580 1.00 84.56 86 ASP A C 1
ATOM 690 O O . ASP A 1 86 ? -8.795 4.609 -4.414 1.00 84.56 86 ASP A O 1
ATOM 694 N N . ALA A 1 87 ? -8.928 6.659 -3.534 1.00 85.00 87 ALA A N 1
ATOM 695 C CA . ALA A 1 87 ? -8.908 6.168 -2.157 1.00 85.00 87 ALA A CA 1
ATOM 696 C C . ALA A 1 87 ? -10.141 5.326 -1.798 1.00 85.00 87 ALA A C 1
ATOM 698 O O . ALA A 1 87 ? -10.027 4.444 -0.942 1.00 85.00 87 ALA A O 1
ATOM 699 N N . ASP A 1 88 ? -11.294 5.563 -2.426 1.00 86.12 88 ASP A N 1
ATOM 700 C CA . ASP A 1 88 ? -12.496 4.748 -2.254 1.00 86.12 88 ASP A CA 1
ATOM 701 C C . ASP A 1 88 ? -12.299 3.352 -2.852 1.00 86.12 88 ASP A C 1
ATOM 703 O O . ASP A 1 88 ? -12.570 2.347 -2.191 1.00 86.12 88 ASP A O 1
ATOM 707 N N . VAL A 1 89 ? -11.694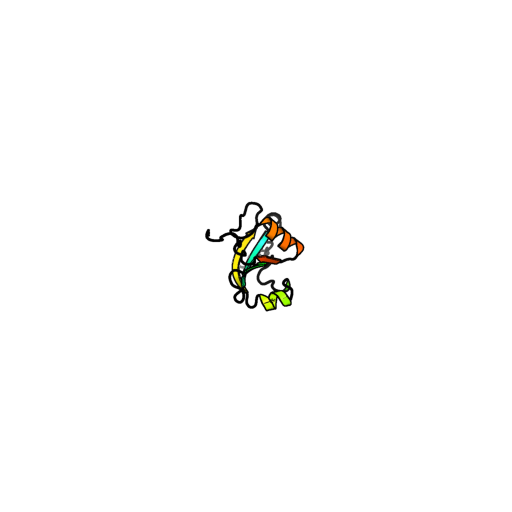 3.272 -4.042 1.00 87.56 89 VAL A N 1
ATOM 708 C CA . VAL A 1 89 ? -11.336 1.998 -4.684 1.00 87.56 89 VAL A CA 1
ATOM 709 C C . VAL A 1 89 ? -10.350 1.216 -3.821 1.00 87.56 89 VAL A C 1
ATOM 711 O O . VAL A 1 89 ? -10.538 0.015 -3.592 1.00 87.56 89 VAL A O 1
ATOM 714 N N . VAL A 1 90 ? -9.313 1.873 -3.292 1.00 89.19 90 VAL A N 1
ATOM 715 C CA . VAL A 1 90 ? -8.359 1.223 -2.383 1.00 89.19 90 VAL A CA 1
ATOM 716 C C . VAL A 1 90 ? -9.078 0.740 -1.123 1.00 89.19 90 VAL A C 1
ATOM 718 O O . VAL A 1 90 ? -8.934 -0.424 -0.761 1.00 89.19 90 VAL A O 1
ATOM 721 N N . ARG A 1 91 ? -9.903 1.575 -0.479 1.00 87.56 91 ARG A N 1
ATOM 722 C CA . ARG A 1 91 ? -10.669 1.198 0.725 1.00 87.56 91 ARG A CA 1
ATOM 723 C C . ARG A 1 91 ? -11.587 0.009 0.477 1.00 87.56 91 ARG A C 1
ATOM 725 O O . ARG A 1 91 ? -11.590 -0.923 1.276 1.00 87.56 91 ARG A O 1
ATOM 732 N N . THR A 1 92 ? -12.330 0.015 -0.623 1.00 89.00 92 THR A N 1
ATOM 733 C CA . THR A 1 92 ? -13.246 -1.068 -0.994 1.00 89.00 92 THR A CA 1
ATOM 734 C C . THR A 1 92 ? -12.488 -2.376 -1.203 1.00 89.00 92 THR A C 1
ATOM 736 O O . THR A 1 92 ? -12.872 -3.414 -0.662 1.00 89.00 92 THR A O 1
ATOM 739 N N . ASN A 1 93 ? -11.354 -2.332 -1.903 1.00 90.06 93 ASN A N 1
ATOM 740 C CA . ASN A 1 93 ? -10.509 -3.507 -2.111 1.00 90.06 93 ASN A CA 1
ATOM 741 C C . ASN A 1 93 ? -9.868 -4.007 -0.816 1.00 90.06 93 ASN A C 1
ATOM 743 O O . ASN A 1 93 ? -9.870 -5.207 -0.554 1.00 90.06 93 ASN A O 1
ATOM 747 N N . LEU A 1 94 ? -9.376 -3.107 0.033 1.00 88.19 94 LEU A N 1
ATOM 748 C CA . LEU A 1 94 ? -8.839 -3.473 1.337 1.00 88.19 94 LEU A CA 1
ATOM 749 C C . LEU A 1 94 ? -9.918 -4.080 2.244 1.00 88.19 94 LEU A C 1
ATOM 751 O O . LEU A 1 94 ? -9.638 -5.042 2.950 1.00 88.19 94 LEU A O 1
ATOM 755 N N . ALA A 1 95 ? -11.148 -3.568 2.218 1.00 86.75 95 ALA A N 1
ATOM 756 C CA . ALA A 1 95 ? -12.251 -4.104 3.014 1.00 86.75 95 ALA A CA 1
ATOM 757 C C . ALA A 1 95 ? -12.740 -5.466 2.495 1.00 86.75 95 ALA A C 1
ATOM 759 O O . ALA A 1 95 ? -13.086 -6.337 3.288 1.00 86.75 95 ALA A O 1
ATOM 760 N N . SER A 1 96 ? -12.756 -5.660 1.174 1.00 87.56 96 SER A N 1
ATOM 761 C CA . SER A 1 96 ? -13.232 -6.895 0.543 1.00 87.56 96 SER A CA 1
ATOM 762 C C . SER A 1 96 ? -12.173 -8.004 0.521 1.00 87.56 96 SER A C 1
ATOM 764 O O . SER A 1 96 ? -12.474 -9.157 0.818 1.00 87.56 96 SER A O 1
ATOM 766 N N . ARG A 1 97 ? -10.925 -7.664 0.178 1.00 87.31 97 ARG A N 1
ATOM 767 C CA . ARG A 1 97 ? -9.826 -8.611 -0.084 1.00 87.31 97 ARG A CA 1
ATOM 768 C C . ARG A 1 97 ? -8.684 -8.530 0.929 1.00 87.31 97 ARG A C 1
ATOM 770 O O . ARG A 1 97 ? -7.878 -9.452 1.006 1.00 87.31 97 ARG A O 1
ATOM 777 N N . GLY A 1 98 ? -8.573 -7.437 1.683 1.00 86.88 98 GLY A N 1
ATOM 778 C CA . GLY A 1 98 ? -7.456 -7.181 2.602 1.00 86.88 98 GLY A CA 1
ATOM 779 C C . GLY A 1 98 ? -6.223 -6.542 1.953 1.00 86.88 98 GLY A C 1
ATOM 780 O O . GLY A 1 98 ? -5.305 -6.144 2.670 1.00 86.88 98 GLY A O 1
ATOM 781 N N . PHE A 1 99 ? -6.195 -6.417 0.622 1.00 91.31 99 PHE A N 1
ATOM 782 C CA . PHE A 1 99 ? -5.088 -5.827 -0.132 1.00 91.31 99 PHE A CA 1
ATOM 783 C C . PHE A 1 99 ? -5.574 -5.125 -1.411 1.00 91.31 99 PHE A C 1
ATOM 785 O O . PHE A 1 99 ? -6.635 -5.445 -1.950 1.00 91.31 99 PHE A O 1
ATOM 792 N N . HIS A 1 100 ? -4.767 -4.201 -1.924 1.00 91.56 100 HIS A N 1
ATOM 793 C CA . HIS A 1 100 ? -4.946 -3.574 -3.233 1.00 91.56 100 HIS A CA 1
ATOM 794 C C . HIS A 1 100 ? -3.582 -3.395 -3.915 1.00 91.56 100 HIS A C 1
ATOM 796 O O . HIS A 1 100 ? -2.590 -3.122 -3.243 1.00 91.56 100 HIS A O 1
ATOM 802 N N . ILE A 1 101 ? -3.514 -3.566 -5.236 1.00 89.56 101 ILE A N 1
ATOM 803 C CA . ILE A 1 101 ? -2.275 -3.419 -6.012 1.00 89.56 101 ILE A CA 1
ATOM 804 C C . ILE A 1 101 ? -2.509 -2.359 -7.077 1.00 89.56 101 ILE A C 1
ATOM 806 O O . ILE A 1 101 ? -3.379 -2.526 -7.927 1.00 89.56 101 ILE A O 1
ATOM 810 N N . GLN A 1 102 ? -1.693 -1.316 -7.031 1.00 88.06 102 GLN A N 1
ATOM 811 C CA . GLN A 1 102 ? -1.591 -0.309 -8.070 1.00 88.06 102 GLN A CA 1
ATOM 812 C C . GLN A 1 102 ? -0.491 -0.722 -9.041 1.00 88.06 102 GLN A C 1
ATOM 814 O O . GLN A 1 102 ? 0.672 -0.880 -8.653 1.00 88.06 102 GLN A O 1
ATOM 819 N N . PHE A 1 103 ? -0.862 -0.877 -10.303 1.00 84.31 103 PHE A N 1
ATOM 820 C CA . PHE A 1 103 ? 0.069 -1.107 -11.401 1.00 84.31 103 PHE A CA 1
ATOM 821 C C . PHE A 1 103 ? 0.489 0.228 -12.033 1.00 84.31 103 PHE A C 1
ATOM 823 O O . PHE A 1 103 ? -0.229 1.220 -11.886 1.00 84.31 103 PHE A O 1
ATOM 830 N N . PRO A 1 104 ? 1.637 0.280 -12.735 1.00 79.25 104 PRO A N 1
ATOM 831 C CA . PRO A 1 104 ? 1.992 1.456 -13.517 1.00 79.25 104 PRO A CA 1
ATOM 832 C C . PRO A 1 104 ? 0.864 1.796 -14.503 1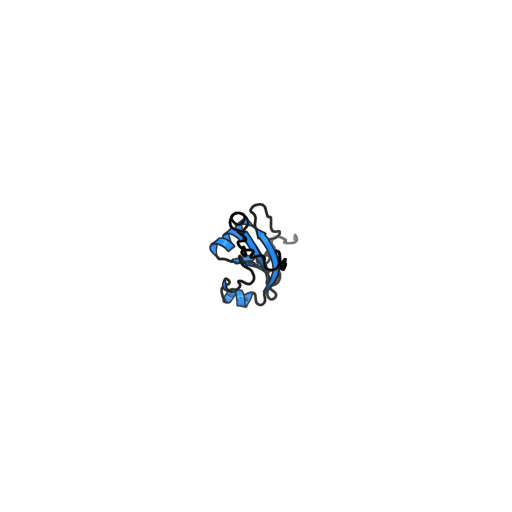.00 79.25 104 PRO A C 1
ATOM 834 O O . PRO A 1 104 ? 0.330 0.878 -15.135 1.00 79.25 104 PRO A O 1
ATOM 837 N N . PRO A 1 105 ? 0.504 3.083 -14.663 1.00 71.12 105 PRO A N 1
ATOM 838 C CA . PRO A 1 105 ? -0.428 3.478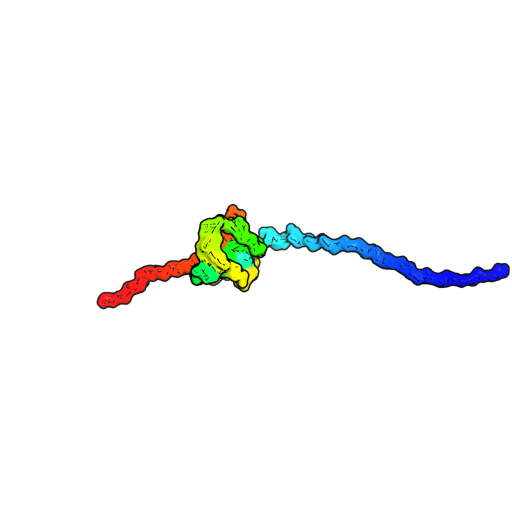 -15.707 1.00 71.12 105 PRO A CA 1
ATOM 839 C C . PRO A 1 105 ? 0.171 3.071 -17.055 1.00 71.12 105 PRO A C 1
ATOM 841 O O . PRO A 1 105 ? 1.321 3.407 -17.353 1.00 71.12 105 PRO A O 1
ATOM 844 N N . GLN A 1 106 ? -0.578 2.316 -17.862 1.00 67.25 106 GLN A N 1
ATOM 845 C CA . GLN A 1 106 ? -0.178 2.123 -19.250 1.00 67.25 106 GLN A CA 1
ATOM 846 C C . GLN A 1 106 ? -0.224 3.494 -19.927 1.00 67.25 106 GLN A C 1
ATOM 848 O O . GLN A 1 106 ? -1.244 4.174 -19.807 1.00 67.25 106 GLN A O 1
ATOM 853 N N . PRO A 1 107 ? 0.845 3.924 -20.614 1.00 59.56 107 PRO A N 1
ATOM 854 C CA . PRO A 1 107 ? 0.752 5.113 -21.439 1.00 59.56 107 PRO A CA 1
ATOM 855 C C . PRO A 1 107 ? -0.345 4.876 -22.481 1.00 59.56 107 PRO A C 1
ATOM 857 O O . PRO A 1 107 ? -0.322 3.861 -23.183 1.00 59.56 107 PRO A O 1
ATOM 860 N N . ASP A 1 108 ? -1.314 5.787 -22.553 1.00 58.62 108 ASP A N 1
ATOM 861 C CA . ASP A 1 108 ? -2.289 5.815 -23.637 1.00 58.62 108 ASP A CA 1
ATOM 862 C C . ASP A 1 108 ? -1.540 5.770 -24.981 1.00 58.62 108 ASP A C 1
ATOM 864 O O . ASP A 1 108 ? -0.676 6.618 -25.224 1.00 58.62 108 ASP A O 1
ATOM 868 N N . PRO A 1 109 ? -1.851 4.830 -25.894 1.00 59.34 109 PRO A N 1
ATOM 869 C CA . PRO A 1 109 ? -1.202 4.760 -27.204 1.00 59.34 109 PRO A CA 1
ATOM 870 C C . PRO A 1 109 ? -1.606 5.906 -28.157 1.00 59.34 109 PRO A C 1
ATOM 872 O O . PRO A 1 109 ? -1.319 5.850 -29.350 1.00 59.34 109 PRO A O 1
ATOM 875 N N . ALA A 1 110 ? -2.254 6.964 -27.666 1.00 57.94 110 ALA A N 1
ATOM 876 C CA . ALA A 1 110 ? -2.768 8.067 -28.467 1.00 57.94 110 ALA A CA 1
ATOM 877 C C . ALA A 1 110 ? -1.817 9.277 -28.500 1.00 57.94 110 ALA A C 1
ATOM 879 O O . ALA A 1 110 ? -2.230 10.402 -28.252 1.00 57.94 110 ALA A O 1
ATOM 880 N N . ILE A 1 111 ? -0.548 9.065 -28.850 1.00 62.09 111 ILE A N 1
ATOM 881 C CA . ILE A 1 111 ? 0.268 10.113 -29.481 1.00 62.09 111 ILE A CA 1
ATOM 882 C C . ILE A 1 111 ? 0.904 9.478 -30.714 1.00 62.09 111 ILE A C 1
ATOM 884 O O . ILE A 1 111 ? 2.050 9.035 -30.705 1.00 62.09 111 ILE A O 1
ATOM 888 N N . ARG A 1 112 ? 0.122 9.385 -31.790 1.00 63.09 112 ARG A N 1
ATOM 889 C CA . ARG A 1 112 ? 0.687 9.248 -33.129 1.00 63.09 112 ARG A CA 1
ATOM 890 C C . ARG A 1 112 ? 1.240 10.638 -33.475 1.00 63.09 112 ARG A C 1
ATOM 892 O O . ARG A 1 112 ? 0.431 11.562 -33.536 1.00 63.09 112 ARG A O 1
ATOM 899 N N . PRO A 1 113 ? 2.565 10.837 -33.619 1.00 66.38 113 PRO A N 1
ATOM 900 C CA . PRO A 1 113 ? 3.052 12.080 -34.191 1.00 66.38 113 PRO A CA 1
ATOM 901 C C . PRO A 1 113 ? 2.492 12.138 -35.614 1.00 66.38 113 PRO A C 1
ATOM 903 O O . PRO A 1 113 ? 2.517 11.135 -36.332 1.00 66.38 113 PRO A O 1
ATOM 906 N N . ASP A 1 114 ? 1.861 13.260 -35.932 1.00 60.66 114 ASP A N 1
ATOM 907 C CA . ASP A 1 114 ? 1.174 13.500 -37.194 1.00 60.66 114 ASP A CA 1
ATOM 908 C C . ASP A 1 114 ? 2.082 13.205 -38.400 1.00 60.66 114 ASP A C 1
ATOM 910 O O . ASP A 1 114 ? 3.310 13.312 -38.316 1.00 60.66 114 ASP A O 1
ATOM 914 N N . ALA A 1 115 ? 1.431 12.734 -39.461 1.00 48.94 115 ALA A N 1
ATOM 915 C CA . ALA A 1 115 ? 1.999 12.267 -40.722 1.00 48.94 115 ALA A CA 1
ATOM 916 C C . ALA A 1 115 ? 2.650 13.381 -41.559 1.00 48.94 115 ALA A C 1
ATOM 918 O O . ALA A 1 115 ? 2.308 14.565 -41.359 1.00 48.94 115 ALA A O 1
#

Radius of gyration: 27.04 Å; Cα contacts (8 Å, |Δi|>4): 134; chains: 1; bounding box: 26×30×124 Å

Secondary structure (DSSP, 8-state):
------------------------SSTTS-EEEEEEEESSSTT-EEEESSTT-GGGS-HHHHHHH-SEEEEEEEEE-TTPPPSSS-HHHHHHHHHHHSEEEEPPPPPPS------

pLDDT: mean 74.9, std 16.58, range [35.44, 93.38]

Solvent-accessible surface area (backbone atoms only — not comparable to full-atom values): 7434 Å² total; per-residue (Å²): 140,89,83,82,89,82,89,77,91,81,87,72,91,82,74,82,85,76,86,74,83,75,76,76,75,78,56,88,70,43,47,55,31,30,35,24,35,31,73,65,36,77,73,26,36,38,37,24,55,46,81,90,54,61,84,63,49,56,65,73,57,44,66,64,31,50,60,64,44,81,71,50,80,44,72,44,29,92,87,45,80,50,97,88,53,58,39,62,61,44,50,52,32,27,74,75,60,41,40,36,74,46,67,58,79,75,78,75,86,84,73,72,79,82,133

Sequence (115 aa):
MPGVIAMRVSRMGHFPHNPRLSTGRAQRARMQAYVYKSQRKADTFVYLAARDDFARLPEPLRTQLGDLSFVLEVALTPERKLAREDADVVRTNLASRGFHIQFPPQPDPAIRPDA

Foldseek 3Di:
DDDDDDDDDDDDDDDPDDPPPCPPPPPPFWQKWWWWQQPQAPPKIKIFSDPPPCVLPPPVVCVNSPDTHTDDIDTQGQPDDDPQDHSVVQVVCCVVRRMDMDHPDDPDPPDPPDD

=== Feature glossary ===
The record interleaves many kinds of information about one protein. Here is each kind framed as the question it answers.

Q: What does the local fold look like, residue by residue?
A: A 3Di character summarizes, for each residue, the relative orientation of the Cα frame of its nearest spatial neighbor. Because it encodes fold topology rather than chemistry, 3Di alignments detect remote structural similarity that sequence alignment misses.

Q: Which residues are in helices, strands, or loops?
A: Secondary structure is the local, repeating backbone conformation. DSSP classifies it into eight states by reading the hydrogen-bond network: three helix types (H, G, I), two β types (E, B), two non-regular types (T, S), and unstructured coil (-).

Q: How big and how compact is the whole molecule?
A: Three whole-structure scalars: the radius of gyration (RMS distance of Cα from centroid, in Å), the count of Cα–Cα contacts (pairs closer than 8 Å and separated by more than four residues in sequence — i.e. tertiary, not local, contacts), and the bounding-box dimensions. Together they distinguish compact globular folds from extended fibres or disordered chains.

Q: How confident is the AlphaFold model at each residue?
A: For AlphaFold models, the B-factor field carries pLDDT — the model's own estimate of local accuracy on a 0–100 scale. Regions with pLDDT<50 should be treated as essentially unmodeled; they often correspond to intrinsically disordered segments.

Q: What family and function is it annotated with?
A: Functional annotations link the protein to curated databases. InterPro entries identify conserved domains and families by matching the sequence against member-database signatures (Pfam, PROSITE, CDD, …). Gene Ontology (GO) terms describe molecular function, biological process, and cellular component in a controlled vocabulary. CATH places the structure in a hierarchical fold classification (Class/Architecture/Topology/Homologous-superfamily). The organism is the source species.

Q: What known structures does this most resemble?
A: Nearest PDB neighbors are the top structural matches found by Foldseek when searching this structure against the entire Protein Data Bank. Each hit reports a TM-score (0 to 1; >0.5 almost always implies the same fold) and an E-value. These are *structural* homologs — they may share no detectable sequence similarity.

Q: Which residues are buried vs exposed?
A: Solvent-accessible surface area (SASA) is the area in Å² traced out by the centre of a 1.4 Å probe sphere (a water molecule) rolled over the protein's van der Waals surface (Shrake–Rupley / Lee–Richards construction). Buried residues have near-zero SASA; fully exposed residues can exceed 200 Å². The total SASA scales roughly with the number of surface residues.

Q: What are the backbone torsion angles?
A: φ (phi) and ψ (psi) are the two rotatable backbone dihedrals per residue: φ is the C(i-1)–N–Cα–C torsion, ψ is the N–Cα–C–N(i+1) torsion, both in degrees on (−180°, 180°]. α-helical residues cluster near (−60°, −45°); β-strand residues near (−120°, +130°). A Ramachandran plot is simply a scatter of (φ, ψ) for every residue.

Q: Are the domains correctly placed relative to each other?
A: Predicted aligned error is AlphaFold's pairwise confidence. Unlike pLDDT (per-residue), PAE is per-residue-pair and captures whether two parts of the structure are correctly placed relative to each other. Units are ångströms of expected positional error.

Q: What if only a Cα trace is available?
A: P-SEA three-state annotation labels each residue as helix, strand, or coil based purely on the geometry of the Cα trace. It serves as a fallback when the full backbone (and thus DSSP) is unavailable.

Q: What is the amino-acid chain?
A: This is the polypeptide sequence — one letter per residue, N-terminus first. Length ranges from a few dozen residues for small domains to over a thousand for large multi-domain proteins.

Q: What do the rendered images show?
A: The six renders are orthographic views along the three Cartesian axes in both directions. Representation (cartoon, sticks, or surface) and color scheme (sequence-rainbow or by-chain) vary across proteins so the training set covers all the common visualization conventions.

Q: What do the diagnostic plots show?
A: Plot images: a contact map (which residues are close in 3D, as an N×N binary image), a Ramachandran scatter (backbone torsion angles, revealing secondary-structure composition at a glance), and — for AlphaFold structures — a PAE heatmap (pairwise prediction confidence).

Q: How mobile is each atom in the crystal?
A: B-factor (Debye–Waller factor) reflects atomic displacement in the crystal lattice. It is an experimental observable (units Å²), not a prediction; low values mean the atom is pinned down, high values mean it moves or is heterogeneous across the crystal.

Q: Where is each backbone atom in 3D?
A: The mmCIF table is the protein's shape written out atom by atom. For each backbone N, Cα, C, and carbonyl O, it records an (x, y, z) coordinate triple in Å plus the residue type, chain letter, and residue number.